Protein AF-A0AB39TTZ4-F1 (afdb_monomer)

pLDDT: mean 94.86, std 7.28, range [53.22, 98.62]

Sequence (66 aa):
MSEDWTEAAVELNTGYTVLNADGEAISYVPSALVALQGGFAKLRVPGTDTVQVVSAPAVHLITLKG

Secondary structure (DSSP, 8-state):
-----EEEEEEE-TT--EE-TTS-EESEEEEEEEEEETTEEEEE-TT-SSEEEEEGGGEEEEEE--

Foldseek 3Di:
DDFDWFKWKWAFDPPDFDQALVRDTDRIQHIWTWTDDDQKIWTDGPNDPDTDIDGNNRTDDIGGDD

Organism: NCBI:txid3238634

Radius of gyration: 10.85 Å; Cα contacts (8 Å, |Δi|>4): 137; chains: 1; bounding box: 25×26×30 Å

Mean predicted aligned error: 2.88 Å

Solvent-accessible surface area (backbone atoms only — not comparable to full-atom 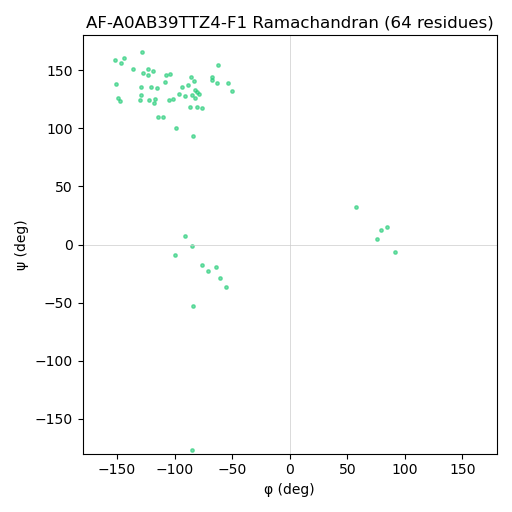values): 3846 Å² total; per-residue (Å²): 132,86,79,70,68,44,52,24,27,40,34,36,35,92,94,40,68,48,63,45,56,89,68,47,78,38,41,67,41,83,58,25,41,36,28,78,57,98,64,26,37,37,33,40,38,67,76,46,99,52,78,48,75,43,52,45,88,42,48,66,48,75,46,75,64,132

Nearest PDB structures (foldseek):
  5sxp-assembly2_D  TM=5.181E-01  e=5.710E-01  Homo sapiens
  4jz4-assembly3_B-2  TM=4.679E-01  e=1.175E+00  Gallus gallus
  4ot1-assembly1_A  TM=4.491E-01  e=1.640E+00 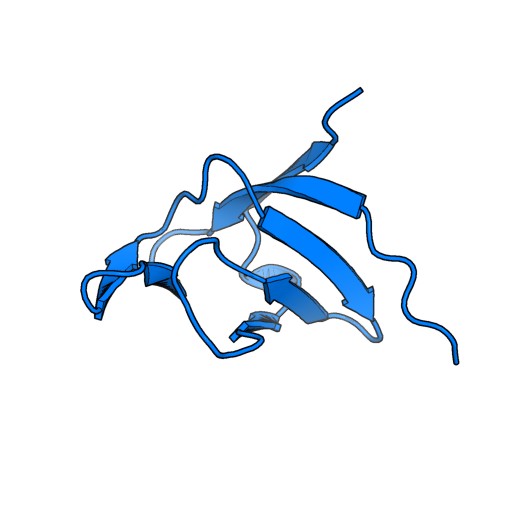 Human herpesvirus 5 strain Towne
  6xvm-assembly2_B  TM=3.953E-01  e=2.419E+00  Gallus gallus

Structure (mmCIF, N/CA/C/O backbone):
data_AF-A0AB39TTZ4-F1
#
_entry.id   AF-A0AB39TTZ4-F1
#
loop_
_atom_site.group_PDB
_atom_site.id
_atom_site.type_symbol
_atom_site.label_atom_id
_atom_site.label_alt_id
_atom_site.label_comp_id
_atom_site.label_asym_id
_atom_site.label_entity_id
_atom_site.label_seq_id
_atom_site.pdbx_PDB_ins_code
_atom_site.Cartn_x
_atom_site.Cartn_y
_atom_site.Cartn_z
_atom_site.occupancy
_atom_site.B_iso_or_equiv
_atom_site.auth_seq_id
_atom_site.auth_comp_id
_atom_site.auth_asym_id
_atom_site.auth_atom_id
_atom_site.pdbx_PDB_model_num
ATOM 1 N N . MET A 1 1 ? 2.499 0.521 -20.478 1.00 53.22 1 MET A N 1
ATOM 2 C CA . MET A 1 1 ? 2.934 -0.639 -19.672 1.00 53.22 1 MET A CA 1
ATOM 3 C C . MET A 1 1 ? 1.711 -1.153 -18.943 1.00 53.22 1 MET A C 1
ATOM 5 O O . MET A 1 1 ? 0.982 -0.323 -18.415 1.00 53.22 1 MET A O 1
ATOM 9 N N . SER A 1 2 ? 1.449 -2.458 -19.007 1.00 68.31 2 SER A N 1
ATOM 10 C CA . SER A 1 2 ? 0.399 -3.083 -18.197 1.00 68.31 2 SER A CA 1
ATOM 11 C C . SER A 1 2 ? 0.817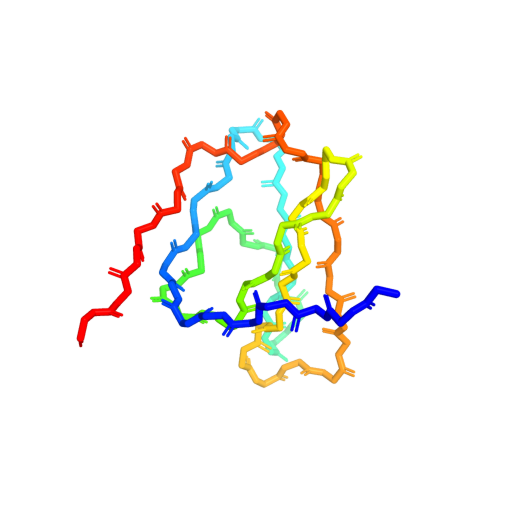 -3.022 -16.730 1.00 68.31 2 SER A C 1
ATOM 13 O O . SER A 1 2 ? 2.005 -3.137 -16.435 1.00 68.31 2 SER A O 1
ATOM 15 N N . GLU A 1 3 ? -0.130 -2.773 -15.835 1.00 82.94 3 GLU A N 1
ATOM 16 C CA . GLU A 1 3 ? 0.108 -2.863 -14.397 1.00 82.94 3 GLU A CA 1
ATOM 17 C C . GLU A 1 3 ? -0.133 -4.309 -13.968 1.00 82.94 3 GLU A C 1
ATOM 19 O O . GLU A 1 3 ? -1.245 -4.820 -14.115 1.00 82.94 3 GLU A O 1
ATOM 24 N N . ASP A 1 4 ? 0.904 -4.957 -13.446 1.00 91.06 4 ASP A N 1
ATOM 25 C CA . ASP A 1 4 ? 0.800 -6.311 -12.911 1.00 91.06 4 ASP A CA 1
ATOM 26 C C . ASP A 1 4 ? 0.300 -6.226 -11.466 1.00 91.06 4 ASP A C 1
ATOM 28 O O . ASP A 1 4 ? 1.062 -5.996 -10.526 1.00 91.06 4 ASP A O 1
ATOM 32 N N . TRP A 1 5 ? -1.019 -6.330 -11.314 1.00 95.88 5 TRP A N 1
ATOM 33 C CA . TRP A 1 5 ? -1.697 -6.285 -10.023 1.00 95.88 5 TRP A CA 1
ATOM 34 C C . TRP A 1 5 ? -1.660 -7.654 -9.338 1.00 95.88 5 TRP A C 1
ATOM 36 O O . TRP A 1 5 ? -2.012 -8.663 -9.946 1.00 95.88 5 TRP A O 1
ATOM 46 N N . THR A 1 6 ? -1.304 -7.678 -8.055 1.00 96.69 6 THR A N 1
ATOM 47 C CA . THR A 1 6 ? -1.325 -8.886 -7.216 1.00 96.69 6 THR A CA 1
ATOM 48 C C . THR A 1 6 ? -1.911 -8.595 -5.840 1.00 96.69 6 THR A C 1
ATOM 50 O O . THR A 1 6 ? -1.815 -7.468 -5.355 1.00 96.69 6 THR A O 1
ATOM 53 N N . GLU A 1 7 ? -2.533 -9.584 -5.203 1.00 97.50 7 GLU A N 1
ATOM 54 C CA . GLU A 1 7 ? -3.058 -9.417 -3.849 1.00 97.50 7 GLU A CA 1
ATOM 55 C C . GLU A 1 7 ? -1.937 -9.561 -2.812 1.00 97.50 7 GLU A C 1
ATOM 57 O O . GLU A 1 7 ? -1.141 -10.504 -2.841 1.00 97.50 7 GLU A O 1
ATOM 62 N N . ALA A 1 8 ? -1.862 -8.614 -1.880 1.00 98.12 8 ALA A N 1
ATOM 63 C CA . ALA A 1 8 ? -0.852 -8.615 -0.833 1.00 98.12 8 ALA A CA 1
ATOM 64 C C . ALA A 1 8 ? -1.333 -7.908 0.438 1.00 98.12 8 ALA A C 1
ATOM 66 O O . ALA A 1 8 ? -2.230 -7.064 0.406 1.00 98.12 8 ALA A O 1
ATOM 67 N N . ALA A 1 9 ? -0.694 -8.230 1.560 1.00 98.31 9 ALA A N 1
ATOM 68 C CA . ALA A 1 9 ? -0.684 -7.361 2.731 1.00 98.31 9 ALA A CA 1
ATOM 69 C C . ALA A 1 9 ? 0.451 -6.335 2.599 1.00 98.31 9 ALA A C 1
ATOM 71 O O . ALA A 1 9 ? 1.526 -6.666 2.088 1.00 98.31 9 ALA A O 1
ATOM 72 N N . VAL A 1 10 ? 0.224 -5.109 3.067 1.00 98.31 10 VAL A N 1
ATOM 73 C CA . VAL A 1 10 ? 1.177 -3.997 2.960 1.00 98.31 10 VAL A CA 1
ATOM 74 C C . VAL A 1 10 ? 1.374 -3.342 4.314 1.00 98.31 10 VAL A C 1
ATOM 76 O O . VAL A 1 10 ? 0.413 -2.940 4.962 1.00 98.31 10 VAL A O 1
ATOM 79 N N . GLU A 1 11 ? 2.628 -3.190 4.711 1.00 98.62 11 GLU A N 1
ATOM 80 C CA . GLU A 1 11 ? 3.043 -2.423 5.878 1.00 98.62 11 GLU A CA 1
ATOM 81 C C . GLU A 1 11 ? 3.881 -1.226 5.429 1.00 98.62 11 GLU A C 1
ATOM 83 O O . GLU A 1 11 ? 4.769 -1.354 4.579 1.00 98.62 11 GLU A O 1
ATOM 88 N N . LEU A 1 12 ? 3.591 -0.055 5.988 1.00 98.56 12 LEU A N 1
ATOM 89 C CA . LEU A 1 12 ? 4.289 1.195 5.720 1.00 98.56 12 LEU A CA 1
ATOM 90 C C . LEU A 1 12 ? 5.217 1.547 6.882 1.00 98.56 12 LEU A C 1
ATOM 92 O O . LEU A 1 12 ? 4.915 1.289 8.046 1.00 98.56 12 LEU A O 1
ATOM 96 N N . ASN A 1 13 ? 6.341 2.181 6.559 1.00 98.44 13 ASN A N 1
ATOM 97 C CA . ASN A 1 13 ? 7.265 2.710 7.553 1.00 98.44 13 ASN A CA 1
ATOM 98 C C . ASN A 1 13 ? 6.587 3.793 8.413 1.00 98.44 13 ASN A C 1
ATOM 100 O O . ASN A 1 13 ? 5.672 4.493 7.970 1.00 98.44 13 ASN A O 1
ATOM 104 N N . THR A 1 14 ? 7.083 3.979 9.638 1.00 97.00 14 THR A N 1
ATOM 105 C CA . THR A 1 14 ? 6.600 5.012 10.564 1.00 97.00 14 THR A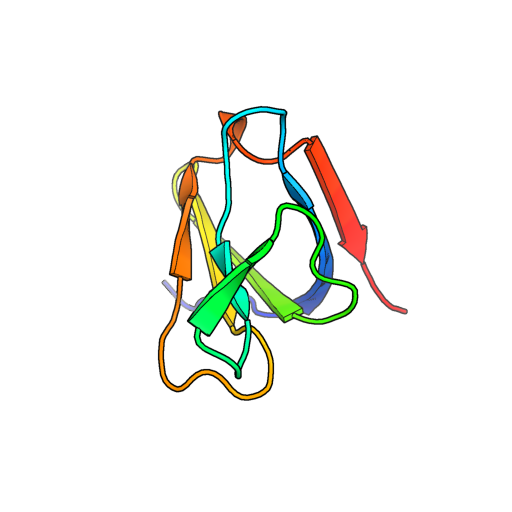 CA 1
ATOM 106 C C . THR A 1 14 ? 6.533 6.389 9.900 1.00 97.00 14 THR A C 1
ATOM 108 O O . THR A 1 14 ? 7.495 6.839 9.279 1.00 97.00 14 THR A O 1
ATOM 11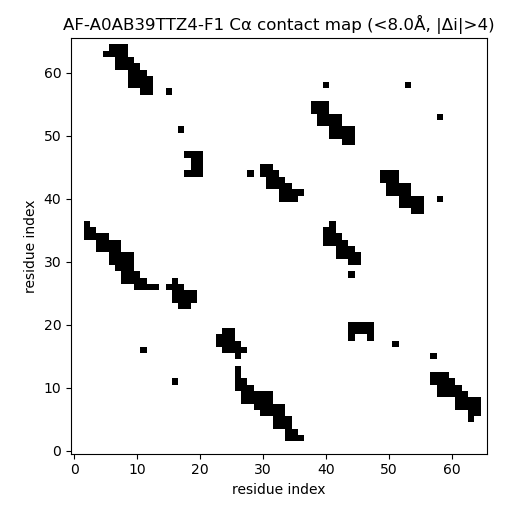1 N N . GLY A 1 15 ? 5.398 7.074 10.071 1.00 96.44 15 GLY A N 1
ATOM 112 C CA . GLY A 1 15 ? 5.140 8.395 9.488 1.00 96.44 15 GLY A CA 1
ATOM 113 C C . GLY A 1 15 ? 4.459 8.363 8.116 1.00 96.44 15 GLY A C 1
ATOM 114 O O . GLY A 1 15 ? 4.042 9.416 7.639 1.00 96.44 15 GLY A O 1
ATOM 115 N N . TYR A 1 16 ? 4.287 7.184 7.513 1.00 97.88 16 TYR A N 1
ATOM 116 C CA . TYR A 1 16 ? 3.540 7.000 6.269 1.00 97.88 16 TYR A CA 1
ATOM 117 C C . TYR A 1 16 ? 2.218 6.284 6.527 1.00 97.88 16 TYR A C 1
ATOM 119 O O . TYR A 1 16 ? 2.138 5.351 7.324 1.00 97.88 16 TYR A O 1
ATOM 127 N N . THR A 1 17 ? 1.169 6.735 5.843 1.00 98.06 17 THR A N 1
ATOM 128 C CA . THR A 1 17 ? -0.180 6.178 5.965 1.00 98.06 17 THR A CA 1
ATOM 129 C C . THR A 1 17 ? -0.896 6.189 4.621 1.00 98.06 17 THR A C 1
ATOM 131 O O . THR A 1 17 ? -0.528 6.930 3.707 1.00 98.06 17 THR A O 1
ATOM 134 N N . VAL A 1 18 ? -1.925 5.357 4.525 1.00 97.88 18 VAL A N 1
ATOM 135 C CA . VAL A 1 18 ? -2.964 5.383 3.492 1.00 97.88 18 VAL A CA 1
ATOM 136 C C . VAL A 1 18 ? -4.330 5.384 4.163 1.00 97.88 18 VAL A C 1
ATOM 138 O O . VAL A 1 18 ? -4.433 5.114 5.355 1.00 97.88 18 VAL A O 1
ATOM 141 N N . LEU A 1 19 ? -5.378 5.700 3.418 1.00 98.12 19 LEU A N 1
ATOM 142 C CA . LEU A 1 19 ? -6.744 5.743 3.922 1.00 98.12 19 LEU A CA 1
ATOM 143 C C . LEU A 1 19 ? -7.423 4.376 3.801 1.00 98.12 19 LEU A C 1
ATOM 145 O O . LEU A 1 19 ? -7.294 3.707 2.772 1.00 98.12 19 LEU A O 1
ATOM 149 N N . ASN A 1 20 ? -8.159 3.970 4.832 1.00 96.75 20 ASN A N 1
ATOM 150 C CA . ASN A 1 20 ? -9.104 2.856 4.753 1.00 96.75 20 ASN A CA 1
ATOM 151 C C . ASN A 1 20 ? -10.477 3.323 4.218 1.00 96.75 20 ASN A C 1
ATOM 153 O O . ASN A 1 20 ? -10.654 4.484 3.848 1.00 96.75 20 ASN A O 1
ATOM 157 N N . ALA A 1 21 ? -11.446 2.405 4.168 1.00 96.06 21 ALA A N 1
ATOM 158 C CA . ALA A 1 21 ? -12.812 2.677 3.709 1.00 96.06 21 ALA A CA 1
ATOM 159 C C . ALA A 1 21 ? -13.551 3.736 4.551 1.00 96.06 21 ALA A C 1
ATOM 161 O O . ALA A 1 21 ? -14.391 4.462 4.028 1.00 96.06 21 ALA A O 1
ATOM 162 N N . ASP A 1 22 ? -13.202 3.850 5.833 1.00 96.50 22 ASP A N 1
ATOM 163 C CA . ASP A 1 22 ? -13.781 4.813 6.774 1.00 96.50 22 ASP A CA 1
ATOM 164 C C . ASP A 1 22 ? -13.092 6.191 6.704 1.00 96.50 22 ASP A C 1
ATOM 166 O O . ASP A 1 22 ? -13.475 7.130 7.402 1.00 96.50 22 ASP A O 1
ATOM 170 N N . GLY A 1 23 ? -12.075 6.338 5.845 1.00 96.12 23 GLY A N 1
ATOM 171 C CA . GLY A 1 23 ? -11.279 7.558 5.714 1.00 96.12 23 GLY A CA 1
ATOM 172 C C . GLY A 1 23 ? -10.217 7.725 6.804 1.00 96.12 23 GLY A C 1
ATOM 173 O O . GLY A 1 23 ? -9.640 8.805 6.935 1.00 96.12 23 GLY A O 1
ATOM 174 N N . GLU A 1 24 ? -9.935 6.682 7.581 1.00 97.50 24 GLU A N 1
ATOM 175 C CA . GLU A 1 24 ? -8.909 6.700 8.619 1.00 97.50 24 GLU A CA 1
ATOM 176 C C . GLU A 1 24 ? -7.524 6.421 8.035 1.00 97.50 24 GLU A C 1
ATOM 178 O O . GLU A 1 24 ? -7.341 5.549 7.182 1.00 97.50 24 GLU A O 1
ATOM 183 N N . ALA A 1 25 ? -6.525 7.140 8.546 1.00 97.88 25 ALA A N 1
ATOM 184 C CA . ALA A 1 25 ? -5.131 6.934 8.191 1.00 97.88 25 ALA A CA 1
ATOM 185 C C . ALA A 1 25 ? -4.569 5.687 8.893 1.00 97.88 25 ALA A C 1
ATOM 187 O O . ALA A 1 25 ? -4.460 5.645 10.119 1.00 97.88 25 ALA A O 1
ATOM 188 N N . ILE A 1 26 ? -4.165 4.691 8.108 1.00 97.81 26 ILE A N 1
ATOM 189 C CA . ILE A 1 26 ? -3.610 3.415 8.565 1.00 97.81 26 ILE A CA 1
ATOM 190 C C . ILE A 1 26 ? -2.224 3.172 7.958 1.00 97.81 26 ILE A C 1
ATOM 192 O O . ILE A 1 26 ? -1.948 3.544 6.817 1.00 97.81 26 ILE A O 1
ATOM 196 N N . SER A 1 27 ? -1.335 2.533 8.719 1.00 98.12 27 SER A N 1
ATOM 197 C CA . SER A 1 27 ? 0.008 2.136 8.261 1.00 98.12 27 SER A CA 1
ATOM 198 C C . SER A 1 27 ? 0.099 0.663 7.852 1.00 98.12 27 SER A C 1
ATOM 200 O O . SER A 1 27 ? 1.107 0.247 7.288 1.00 98.12 27 SER A O 1
ATOM 202 N N . TYR A 1 28 ? -0.939 -0.129 8.120 1.00 98.31 28 TYR A N 1
ATOM 203 C CA . TYR A 1 28 ? -1.001 -1.543 7.768 1.00 98.31 28 TYR A CA 1
ATOM 204 C C . TYR A 1 28 ? -2.307 -1.862 7.048 1.00 98.31 28 TYR A C 1
ATOM 206 O O . TYR A 1 28 ? -3.390 -1.624 7.579 1.00 98.31 28 TYR A O 1
ATOM 214 N N . VAL A 1 29 ? -2.192 -2.429 5.849 1.00 97.75 29 VAL A N 1
ATOM 215 C CA . VAL A 1 29 ? -3.312 -2.863 5.018 1.00 97.75 29 VAL A CA 1
ATOM 216 C C . VAL A 1 29 ? -3.264 -4.389 4.893 1.00 97.75 29 VAL A C 1
ATOM 218 O O . VAL A 1 29 ? -2.387 -4.916 4.208 1.00 97.75 29 VAL A O 1
ATOM 221 N N . PRO A 1 30 ? -4.195 -5.131 5.516 1.00 96.94 30 PRO A N 1
ATOM 222 C CA . PRO A 1 30 ? -4.138 -6.594 5.545 1.00 96.94 30 PRO A CA 1
ATOM 223 C C . PRO A 1 30 ? -4.444 -7.253 4.192 1.00 96.94 30 PRO A C 1
ATOM 225 O O . PRO A 1 30 ? -4.065 -8.403 3.975 1.00 96.94 30 PRO A O 1
ATOM 228 N N . SER A 1 31 ? -5.150 -6.563 3.291 1.00 96.69 31 SER A N 1
ATOM 229 C CA . SER A 1 31 ? -5.385 -6.988 1.904 1.00 96.69 31 SER A CA 1
ATOM 230 C C . SER A 1 31 ? -5.519 -5.771 1.006 1.00 96.69 31 SER A C 1
ATOM 232 O O . SER A 1 31 ? -6.365 -4.920 1.264 1.00 96.69 31 SER A O 1
ATOM 234 N N . ALA A 1 32 ? -4.730 -5.711 -0.058 1.00 97.12 32 ALA A N 1
ATOM 235 C CA . ALA A 1 32 ? -4.877 -4.765 -1.154 1.00 97.12 32 ALA A CA 1
ATOM 236 C C . ALA A 1 32 ? -4.452 -5.425 -2.466 1.00 97.12 32 ALA A C 1
ATOM 238 O O . ALA A 1 32 ? -3.621 -6.336 -2.464 1.00 97.12 32 ALA A O 1
ATOM 239 N N . LEU A 1 33 ? -4.963 -4.920 -3.592 1.00 97.75 33 LEU A N 1
ATOM 240 C CA . LEU A 1 33 ? -4.279 -5.144 -4.865 1.00 97.75 33 LEU A CA 1
ATOM 241 C C . LEU A 1 33 ? -3.114 -4.164 -4.953 1.00 97.75 33 LEU A C 1
ATOM 243 O O . LEU A 1 33 ? -3.294 -2.958 -4.764 1.00 97.75 33 LEU A O 1
ATOM 247 N N . VAL A 1 34 ? -1.936 -4.690 -5.255 1.00 97.31 34 VAL A N 1
ATOM 248 C CA . VAL A 1 34 ? -0.681 -3.951 -5.315 1.00 97.31 34 VAL A CA 1
ATOM 249 C C . VAL A 1 34 ? -0.086 -4.067 -6.708 1.00 97.31 34 VAL A C 1
ATOM 251 O O . VAL A 1 34 ? -0.028 -5.159 -7.268 1.00 97.31 34 VAL A O 1
ATOM 254 N N . ALA A 1 35 ? 0.387 -2.947 -7.247 1.00 97.06 35 ALA A N 1
ATOM 255 C CA . ALA A 1 35 ? 1.238 -2.909 -8.430 1.00 97.06 35 ALA A CA 1
ATOM 256 C C . ALA A 1 35 ? 2.473 -2.046 -8.142 1.00 97.06 35 ALA A C 1
ATOM 258 O O . ALA A 1 35 ? 2.365 -0.959 -7.567 1.00 97.06 35 ALA A O 1
ATOM 259 N N . LEU A 1 36 ? 3.651 -2.519 -8.549 1.00 94.25 36 LEU A N 1
ATOM 260 C CA . LEU A 1 36 ? 4.912 -1.793 -8.393 1.00 94.25 36 LEU A CA 1
ATOM 261 C C . LEU A 1 36 ? 5.297 -1.141 -9.720 1.00 94.25 36 LEU A C 1
ATOM 263 O O . LEU A 1 36 ? 5.406 -1.816 -10.741 1.00 94.25 36 LEU A O 1
ATOM 267 N N . GLN A 1 37 ? 5.525 0.172 -9.717 1.00 93.19 37 GLN A N 1
ATOM 268 C CA . GLN A 1 37 ? 5.890 0.901 -10.931 1.00 93.19 37 GLN A CA 1
ATOM 269 C C . GLN A 1 37 ? 6.823 2.070 -10.626 1.00 93.19 37 GLN A C 1
ATOM 271 O O . GLN A 1 37 ? 6.476 2.967 -9.865 1.00 93.19 37 GLN A O 1
ATOM 276 N N . GLY A 1 38 ? 7.996 2.094 -11.267 1.00 90.69 38 GLY A N 1
ATOM 277 C CA . GLY A 1 38 ? 8.872 3.272 -11.287 1.00 90.69 38 GLY A CA 1
ATOM 278 C C . GLY A 1 38 ? 9.303 3.783 -9.908 1.00 90.69 38 GLY A C 1
ATOM 279 O O . GLY A 1 38 ? 9.458 4.986 -9.738 1.00 90.69 38 GLY A O 1
ATOM 280 N N . GLY A 1 39 ? 9.457 2.892 -8.923 1.00 93.50 39 GLY A N 1
ATOM 281 C CA . GLY A 1 39 ? 9.803 3.272 -7.548 1.00 93.50 39 GLY A CA 1
ATOM 282 C C . GLY A 1 39 ? 8.609 3.673 -6.678 1.00 93.50 39 GLY A C 1
ATOM 283 O O . GLY A 1 39 ? 8.810 4.248 -5.612 1.00 93.50 39 GLY A O 1
ATOM 284 N N . PHE A 1 40 ? 7.386 3.356 -7.101 1.00 96.00 40 PHE A N 1
ATOM 285 C CA . PHE A 1 40 ? 6.157 3.544 -6.333 1.00 96.00 40 PHE A CA 1
ATOM 286 C C . PHE A 1 40 ? 5.406 2.223 -6.171 1.00 96.00 40 PHE A C 1
ATOM 288 O O . P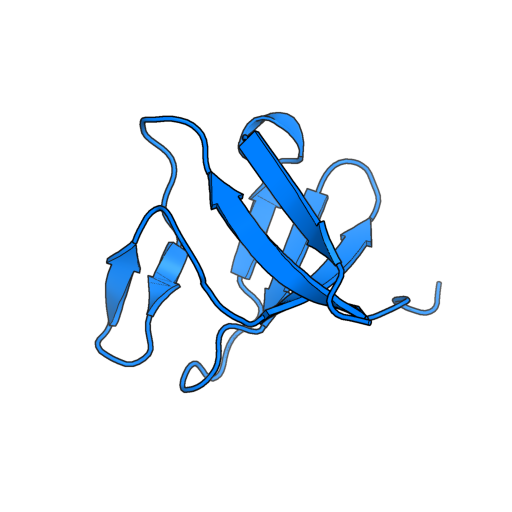HE A 1 40 ? 5.465 1.356 -7.049 1.00 96.00 40 PHE A O 1
ATOM 295 N N . ALA A 1 41 ? 4.662 2.103 -5.075 1.00 96.81 41 ALA A N 1
ATOM 296 C CA . ALA A 1 41 ? 3.638 1.087 -4.894 1.00 96.81 41 ALA A CA 1
ATOM 297 C C . ALA A 1 41 ? 2.260 1.739 -5.044 1.00 96.81 41 ALA A C 1
ATOM 299 O O . ALA A 1 41 ? 1.935 2.719 -4.371 1.00 96.81 41 ALA A O 1
ATOM 300 N N . LYS A 1 42 ? 1.458 1.195 -5.954 1.00 97.69 42 LYS A N 1
ATOM 301 C CA . LYS A 1 42 ? 0.055 1.550 -6.148 1.00 97.69 42 LYS A CA 1
ATOM 302 C C . LYS A 1 42 ? -0.796 0.557 -5.381 1.00 97.69 42 LYS A C 1
ATOM 304 O O . LYS A 1 42 ? -0.612 -0.645 -5.547 1.00 97.69 42 LYS A O 1
ATOM 309 N N . LEU A 1 43 ? -1.718 1.060 -4.574 1.00 97.69 43 LEU A N 1
ATOM 310 C CA . LEU A 1 43 ? -2.544 0.280 -3.667 1.00 97.69 43 LEU A CA 1
ATOM 311 C C . LEU A 1 43 ? -4.017 0.525 -3.990 1.00 97.69 43 LEU A C 1
ATOM 313 O O . LEU A 1 43 ? -4.482 1.666 -3.969 1.00 97.69 43 LEU A O 1
ATOM 317 N N . ARG A 1 44 ? -4.763 -0.545 -4.261 1.00 97.69 44 ARG A N 1
ATOM 318 C CA . ARG A 1 44 ? -6.230 -0.531 -4.194 1.00 97.69 44 ARG A CA 1
ATOM 319 C C . ARG A 1 44 ? -6.638 -1.125 -2.858 1.00 97.69 44 ARG A C 1
ATOM 321 O O . ARG A 1 44 ? -6.611 -2.346 -2.688 1.00 97.69 44 ARG A O 1
ATOM 328 N N . VAL A 1 45 ? -6.967 -0.248 -1.916 1.00 97.25 45 VAL A N 1
ATOM 329 C CA . VAL A 1 45 ? -7.433 -0.629 -0.582 1.00 97.25 45 VAL A CA 1
ATOM 330 C C . VAL A 1 45 ? -8.932 -0.950 -0.670 1.00 97.25 45 VAL A C 1
ATOM 332 O O . VAL A 1 45 ? -9.687 -0.117 -1.181 1.00 97.25 45 VAL A O 1
ATOM 335 N N . PRO A 1 46 ? -9.389 -2.134 -0.221 1.00 95.44 46 PRO A N 1
ATOM 336 C CA . PRO A 1 46 ? -10.801 -2.501 -0.243 1.00 95.44 46 PRO A CA 1
ATOM 337 C C . PRO A 1 46 ? -11.685 -1.458 0.444 1.00 95.44 46 PRO A C 1
ATOM 339 O O . PRO A 1 46 ? -11.330 -0.926 1.493 1.00 95.44 46 PRO A O 1
ATOM 342 N N . GLY A 1 47 ? -12.840 -1.173 -0.159 1.00 94.50 47 GLY A N 1
ATOM 343 C CA . GLY A 1 47 ? -13.782 -0.165 0.335 1.00 94.50 47 GLY A CA 1
ATOM 344 C C . GLY A 1 47 ? -13.366 1.287 0.074 1.00 94.50 47 GLY A C 1
ATOM 345 O O . GLY A 1 47 ? -14.074 2.192 0.496 1.00 94.50 47 GLY A O 1
ATOM 346 N N . THR A 1 48 ? -12.262 1.521 -0.643 1.00 94.50 48 THR A N 1
ATOM 347 C CA . THR A 1 48 ? -11.911 2.843 -1.180 1.00 94.50 48 THR A CA 1
ATOM 348 C C . THR A 1 48 ? -12.115 2.871 -2.694 1.00 94.50 48 THR A C 1
ATOM 350 O O . THR A 1 48 ? -11.855 1.882 -3.379 1.00 94.50 48 THR A O 1
ATOM 353 N N . ASP A 1 49 ? -12.523 4.020 -3.232 1.00 91.50 49 ASP A N 1
ATOM 354 C CA . ASP A 1 49 ? -12.759 4.198 -4.676 1.00 91.50 49 ASP A CA 1
ATOM 355 C C . ASP A 1 49 ? -11.520 4.701 -5.435 1.00 91.50 49 ASP A C 1
ATOM 357 O O . ASP A 1 49 ? -11.589 5.052 -6.615 1.00 91.50 49 ASP A O 1
ATOM 361 N N . THR A 1 50 ? -10.366 4.778 -4.767 1.00 93.00 50 THR A N 1
ATOM 362 C CA . THR A 1 50 ? -9.163 5.412 -5.319 1.00 93.00 50 THR A CA 1
ATOM 363 C C . THR A 1 50 ? -7.946 4.502 -5.249 1.00 93.00 50 THR A C 1
ATOM 365 O O . THR A 1 50 ? -7.773 3.706 -4.328 1.00 93.00 50 THR A O 1
ATOM 368 N N . VAL A 1 51 ? -7.066 4.641 -6.244 1.00 96.94 51 VAL A N 1
ATOM 369 C CA . VAL A 1 51 ? -5.713 4.087 -6.169 1.00 96.94 51 VAL A CA 1
ATOM 370 C C . VAL A 1 51 ? -4.871 5.044 -5.343 1.00 96.94 51 VAL A C 1
ATOM 372 O O . VAL A 1 51 ? -4.659 6.191 -5.739 1.00 96.94 51 VAL A O 1
ATOM 375 N N . GLN A 1 52 ? -4.365 4.558 -4.220 1.00 97.50 52 GLN A N 1
ATOM 376 C CA . GLN A 1 52 ? -3.450 5.307 -3.372 1.00 97.50 52 GLN A CA 1
ATOM 377 C C . GLN A 1 52 ? -2.018 4.952 -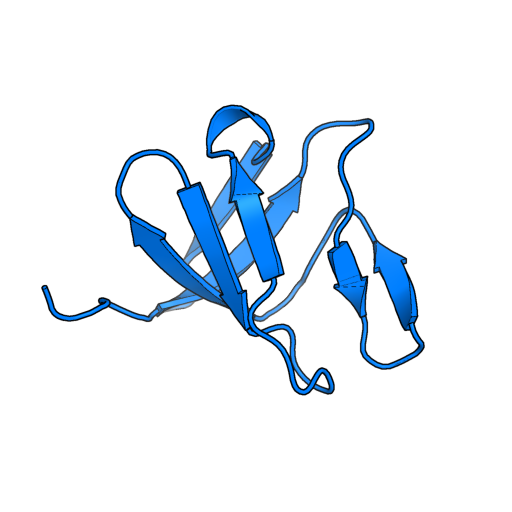3.756 1.00 97.50 52 GLN A C 1
ATOM 379 O O . GLN A 1 52 ? -1.697 3.788 -3.993 1.00 97.50 52 GLN A O 1
ATOM 384 N N . VAL A 1 53 ? -1.156 5.958 -3.874 1.00 97.19 53 VAL A N 1
ATOM 385 C CA . VAL A 1 53 ? 0.218 5.779 -4.349 1.00 97.19 53 VAL A CA 1
ATOM 386 C C . VAL A 1 53 ? 1.175 6.168 -3.241 1.00 97.19 53 VAL A C 1
ATOM 388 O O . VAL A 1 53 ? 1.122 7.287 -2.736 1.00 97.19 53 VAL A O 1
ATOM 391 N N . VAL A 1 54 ? 2.076 5.255 -2.900 1.00 97.00 54 VAL A N 1
ATOM 392 C CA . VAL A 1 54 ? 3.165 5.503 -1.954 1.00 97.00 54 VAL A CA 1
ATOM 393 C C . VAL A 1 54 ? 4.503 5.319 -2.657 1.00 97.00 54 VAL A C 1
ATOM 395 O O . VAL A 1 54 ? 4.633 4.528 -3.595 1.00 97.00 54 VAL A O 1
ATOM 398 N N . SER A 1 55 ? 5.518 6.063 -2.229 1.00 96.62 55 SER A N 1
ATOM 399 C CA . SER A 1 55 ? 6.883 5.828 -2.697 1.00 96.62 55 SER A CA 1
ATOM 400 C C . SER A 1 55 ? 7.373 4.473 -2.173 1.00 96.62 55 SER A C 1
ATOM 402 O O . SER A 1 55 ? 7.041 4.076 -1.060 1.00 96.62 55 SER A O 1
ATOM 404 N N . ALA A 1 56 ? 8.170 3.739 -2.950 1.00 93.62 56 ALA A N 1
ATOM 405 C CA . ALA A 1 56 ? 8.716 2.454 -2.510 1.00 93.62 56 ALA A CA 1
ATOM 406 C C . ALA A 1 56 ? 9.504 2.555 -1.183 1.00 93.62 56 ALA A C 1
ATOM 408 O O . ALA A 1 56 ? 9.347 1.665 -0.356 1.00 93.62 56 ALA A O 1
ATOM 409 N N . PRO A 1 57 ? 10.259 3.639 -0.894 1.00 95.94 57 PRO A N 1
ATOM 410 C CA . PRO A 1 57 ? 10.880 3.831 0.421 1.00 95.94 57 PRO A CA 1
ATOM 411 C C . PRO A 1 57 ? 9.896 4.002 1.591 1.00 95.94 57 PRO A C 1
ATOM 413 O O . PRO A 1 57 ? 10.288 3.826 2.743 1.00 95.94 57 PRO A O 1
ATOM 416 N N . ALA A 1 58 ? 8.635 4.361 1.333 1.00 97.50 58 ALA A N 1
ATOM 417 C CA . ALA A 1 58 ? 7.602 4.427 2.367 1.00 97.50 58 ALA A CA 1
ATOM 418 C C . ALA A 1 58 ? 7.085 3.038 2.770 1.00 97.50 58 ALA A C 1
ATOM 420 O O . ALA A 1 58 ? 6.476 2.898 3.827 1.00 97.50 58 ALA A O 1
ATOM 421 N N . VAL A 1 59 ? 7.322 2.015 1.949 1.00 97.69 59 VAL A N 1
ATOM 422 C CA . VAL A 1 59 ? 6.890 0.643 2.209 1.00 97.69 59 VAL A CA 1
ATOM 423 C C . VAL A 1 59 ? 7.919 -0.056 3.095 1.00 97.69 59 VAL A C 1
ATOM 425 O O . VAL A 1 59 ? 9.111 -0.060 2.793 1.00 97.69 59 VAL A O 1
ATOM 428 N N . HIS A 1 60 ? 7.447 -0.659 4.181 1.00 98.19 60 HIS A N 1
ATOM 429 C CA . HIS A 1 60 ? 8.248 -1.527 5.035 1.00 98.19 60 HIS A CA 1
ATOM 430 C C . HIS A 1 60 ? 8.291 -2.953 4.477 1.00 98.19 60 HIS A C 1
ATOM 432 O O . HIS A 1 60 ? 9.365 -3.511 4.255 1.00 98.19 60 HIS A O 1
ATOM 438 N N . LEU A 1 61 ? 7.113 -3.530 4.212 1.00 98.12 61 LEU A N 1
ATOM 439 C CA . LEU A 1 61 ? 6.965 -4.916 3.778 1.00 98.12 61 LEU A CA 1
ATOM 440 C C . LEU A 1 61 ? 5.722 -5.090 2.897 1.00 98.12 61 LEU A C 1
ATOM 442 O O . LEU A 1 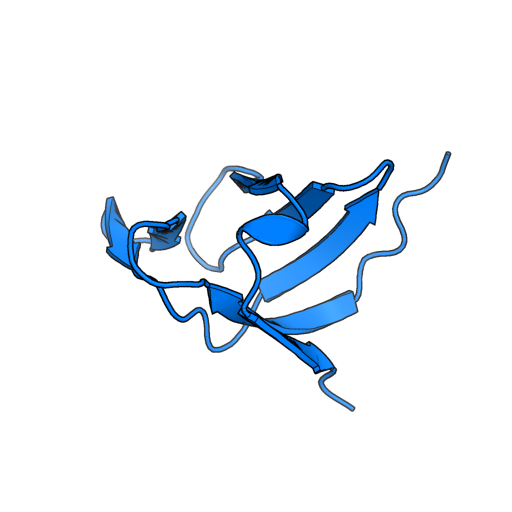61 ? 4.651 -4.569 3.199 1.00 98.12 61 LEU A O 1
ATOM 446 N N . ILE A 1 62 ? 5.859 -5.875 1.826 1.00 97.62 62 ILE A N 1
ATOM 447 C CA . ILE A 1 62 ? 4.739 -6.396 1.035 1.00 97.62 62 ILE A CA 1
ATOM 448 C C . ILE A 1 62 ? 4.787 -7.914 1.131 1.00 97.62 62 ILE A C 1
ATOM 450 O O . ILE A 1 62 ? 5.784 -8.529 0.756 1.00 97.62 62 ILE A O 1
ATOM 454 N N . THR A 1 63 ? 3.708 -8.516 1.621 1.00 98.31 63 THR A N 1
ATOM 455 C CA . THR A 1 63 ? 3.572 -9.974 1.714 1.00 98.31 63 THR A CA 1
ATOM 456 C C . THR A 1 63 ? 2.529 -10.440 0.714 1.00 98.31 63 THR A C 1
ATOM 458 O O . THR A 1 63 ? 1.342 -10.162 0.884 1.00 98.31 63 THR A O 1
ATOM 461 N N . LEU A 1 64 ? 2.982 -11.127 -0.335 1.00 96.50 64 LEU A N 1
ATOM 462 C CA . LEU A 1 64 ? 2.113 -11.682 -1.372 1.00 96.50 64 LEU A CA 1
ATOM 463 C C . LEU A 1 64 ? 1.175 -12.735 -0.777 1.00 96.50 64 LEU A C 1
ATOM 465 O O . LEU A 1 64 ? 1.602 -13.550 0.046 1.00 96.50 64 LEU A O 1
ATOM 469 N N . LYS A 1 65 ? -0.086 -12.730 -1.209 1.00 87.88 65 LYS A N 1
ATOM 470 C CA . LYS A 1 65 ? -1.039 -13.795 -0.887 1.00 87.88 65 LYS A CA 1
ATOM 471 C C . LYS A 1 65 ? -0.979 -14.862 -1.981 1.00 87.88 65 LYS A C 1
ATOM 473 O O . LYS A 1 65 ? -0.993 -14.528 -3.163 1.00 87.88 65 LYS A O 1
ATOM 478 N N . GLY A 1 66 ? -0.801 -16.114 -1.560 1.00 73.31 66 GLY A N 1
ATOM 479 C CA . GLY A 1 66 ? -0.765 -17.295 -2.431 1.00 73.31 66 GLY A CA 1
ATOM 480 C C . GLY A 1 66 ? -2.131 -17.930 -2.618 1.00 73.31 66 GLY A C 1
ATOM 481 O O . GLY A 1 66 ? -3.035 -17.623 -1.808 1.00 73.31 66 GLY A O 1
#

=== Feature glossary ===
Legend for the data blocks above and below:

— What the protein is —

The amino-acid sequence is the protein's primary structure: the linear order of residues from the N-terminus to the C-terminus, written in one-letter code. Everything else here — the 3D coordinates, the secondary structure, the domain annotations — is ultimately a consequence of this string.

Functional annotations link the protein to curated databases. InterPro entries identify conserved domains and families by matching the sequence against member-database signatures (Pfam, PROSITE, CDD, …). Gene Ontology (GO) terms describe molecular function, biological process, and cellular component in a controlled vocabulary. CATH places the structure in a hierarchical fold classification (Class/Architecture/Topology/Homologous-superfamily). The organism is the source species.

— Where its atoms are —

Atomic coordinates in PDBx/mmCIF format — the same representation the Protein Data Bank distributes. Each line of the _atom_site loop places one backbone atom in Cartesian space (units: ångströms, origin: arbitrary).

The six renders are orthographic views along the three Cartesian axes in both directions. Representation (cartoon, sticks, or surface) and color scheme (sequence-rainbow or by-chain) vary across proteins so the training set covers all the common visualization conventions.

— Local backbone conformation —

Eight-state secondary structure (DSSP): H is the canonical α-helix, G the tighter 3₁₀-helix, I the wider π-helix; E/B are β-structure, T and S are turns and bends, and '-' is everything else. DSSP derives these from the pattern of main-chain N–H···O=C hydrogen bonds, not from the sequence.

Three-state secondary structure (P-SEA) collapses the eight DSSP classes into helix (a), strand (b), and coil (c). P-SEA assigns these from Cα geometry alone — distances and angles — without requiring backbone oxygens, so it works on any Cα trace.

φ (phi) and ψ (psi) are the two rotatable backbone dihedrals per residue: φ is the C(i-1)–N–Cα–C torsion, ψ is the N–Cα–C–N(i+1) torsion, both in degrees on (−180°, 180°]. α-helical residues cluster near (−60°, −45°); β-strand residues near (−120°, +130°). A Ramachandran plot is simply a scatter of (φ, ψ) for every residue.

— Global shape and packing —

The geometric summary reports three shape descriptors. Rg (radius of gyration) measures how spread out the Cα atoms are about their centre of mass; compact globular proteins have small Rg, elongated or unfolded ones large. Cα contacts (<8 Å, |i−j|>4) count long-range residue pairs in spatial proximity — high for tightly packed folds, near zero for rods or random coil. The bounding-box extents give the protein's footprint along x, y, z in Å.

SASA measures how much of the protein is reachable by solvent. It is computed by rolling a water-sized probe over the atomic 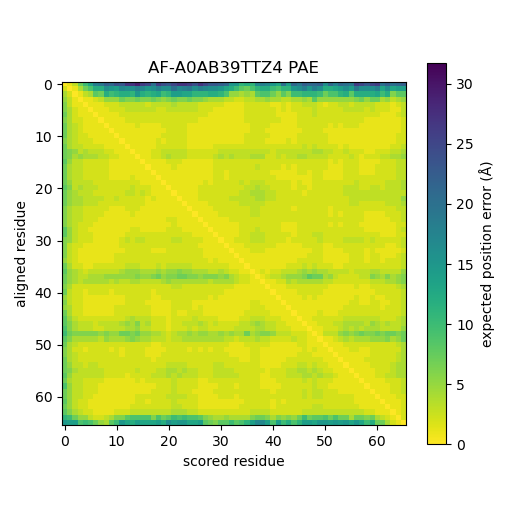surface and summing the exposed area (Å²). Per-residue SASA distinguishes core (buried, low SASA) from surface (exposed, high SASA) residues; total SASA is a whole-molecule size measure.

Plot images: a contact map (which residues are close in 3D, as an N×N binary image), a Ramachandran scatter (backbone torsion angles, revealing secondary-structure composition at a glance), and — for AlphaFold structures — a PAE heatmap (pairwise prediction confidence).

— Structural neighborhood —

A 3Di character summarizes, for each residue, the relative orientation of the Cα frame of its nearest spatial neighbor. Because it encodes fold topology rather than chemistry, 3Di alignments detect remote structural similarity that sequence alignment misses.

The Foldseek neighbor list gives the closest experimentally determined structures in the PDB, ranked by structural alignment. TM-score near 1 means near-identical fold; near 0.3 means only rough topology match. This is how one finds what a novel AlphaFold prediction most resembles in the solved-structure universe.

— Confidence and disorder —

For AlphaFold models, the B-factor field carries pLDDT — the model's own estimate of local accuracy on a 0–100 scale. Regions with pLDDT<50 should be treated as essentially unmodeled; they often correspond to intrinsically disordered segments.

Crystallographic B-factors measure how much each atom's electron density is smeared out, in Å². They rise in mobile loops and surface residues and fall in the buried interior. In AlphaFold models this column is repurposed to hold pLDDT instead.

Predicted Aligned Error (PAE) is an AlphaFold confidence matrix: entry (i, j) is the expected error in the position of residue j, in ångströms, when the prediction is superimposed on the true structure at residue i. Low PAE within a block of residues means that block is internally rigid and well-predicted; high PAE between two blocks means their relative placement is uncertain even if each block individually is confident.